Protein AF-A0A950IY06-F1 (afdb_monomer_lite)

Radius of gyration: 16.01 Å; chains: 1; bounding box: 46×44×25 Å

Structure (mmCIF, N/CA/C/O backbone):
data_AF-A0A950IY06-F1
#
_entry.id   AF-A0A950IY06-F1
#
loop_
_atom_site.group_PDB
_atom_site.id
_atom_site.type_symbol
_atom_site.label_atom_id
_atom_site.label_alt_id
_atom_site.label_comp_id
_atom_site.label_asym_id
_atom_site.label_entity_id
_atom_site.label_seq_id
_atom_site.pdbx_PDB_ins_code
_atom_site.Cartn_x
_atom_site.Cartn_y
_atom_site.Cartn_z
_atom_site.occupancy
_atom_site.B_iso_or_equiv
_atom_site.auth_seq_id
_atom_site.au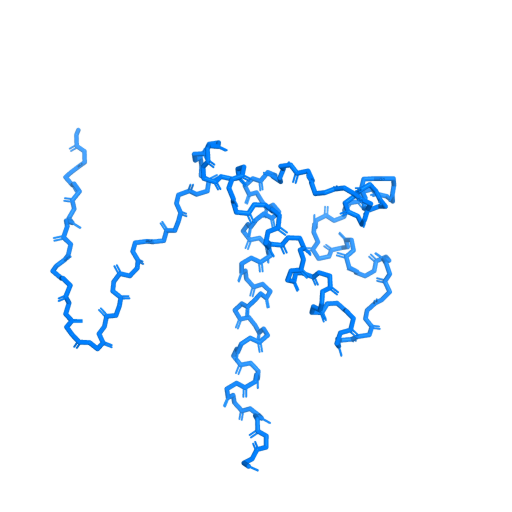th_comp_id
_atom_site.auth_asym_id
_atom_site.auth_atom_id
_atom_site.pdbx_PDB_model_num
ATOM 1 N N . MET A 1 1 ? 24.965 -17.598 -11.886 1.00 37.69 1 MET A N 1
ATOM 2 C CA . MET A 1 1 ? 23.697 -17.866 -12.594 1.00 37.69 1 MET A CA 1
ATOM 3 C C . MET A 1 1 ? 22.760 -18.576 -11.631 1.00 37.69 1 MET A C 1
ATOM 5 O O . MET A 1 1 ? 23.063 -19.698 -11.254 1.00 37.69 1 MET A O 1
ATOM 9 N N . ALA A 1 2 ? 21.695 -17.922 -11.168 1.00 40.62 2 ALA A N 1
ATOM 10 C CA . ALA A 1 2 ? 20.669 -18.580 -10.359 1.00 40.62 2 ALA A CA 1
ATOM 11 C C . ALA A 1 2 ? 19.658 -19.237 -11.308 1.00 40.62 2 ALA A C 1
ATOM 13 O O . ALA A 1 2 ? 19.089 -18.559 -12.162 1.00 40.62 2 ALA A O 1
ATOM 14 N N . ALA A 1 3 ? 19.484 -20.554 -11.201 1.00 45.94 3 ALA A N 1
ATOM 15 C CA . ALA A 1 3 ? 18.489 -21.282 -11.973 1.00 45.94 3 ALA A CA 1
ATOM 16 C C . ALA A 1 3 ? 17.088 -20.832 -11.534 1.00 45.94 3 ALA A C 1
ATOM 18 O O . ALA A 1 3 ? 16.722 -20.969 -10.367 1.00 45.94 3 ALA A O 1
ATOM 19 N N . SER A 1 4 ? 16.317 -20.267 -12.462 1.00 47.53 4 SER A N 1
ATOM 20 C CA . SER A 1 4 ? 14.911 -19.951 -12.226 1.00 47.53 4 SER A CA 1
ATOM 21 C C . SER A 1 4 ? 14.130 -21.265 -12.231 1.00 47.53 4 SER A C 1
ATOM 23 O O . SER A 1 4 ? 13.982 -21.901 -13.274 1.00 47.53 4 SER A O 1
ATOM 25 N N . LEU A 1 5 ? 13.695 -21.719 -11.056 1.00 56.72 5 LEU A N 1
ATOM 26 C CA . LEU A 1 5 ? 12.792 -22.860 -10.933 1.00 56.72 5 LEU A CA 1
ATOM 27 C C . LEU A 1 5 ? 11.415 -22.425 -11.440 1.00 56.72 5 LEU A C 1
ATOM 29 O O . LEU A 1 5 ? 10.634 -21.815 -10.713 1.00 56.72 5 LEU A O 1
ATOM 33 N N . VAL A 1 6 ? 11.126 -22.726 -12.704 1.00 58.50 6 VAL A N 1
ATOM 34 C CA . VAL A 1 6 ? 9.770 -22.626 -13.249 1.00 58.50 6 VAL A CA 1
ATOM 35 C C . VAL A 1 6 ? 8.960 -23.755 -12.617 1.00 58.50 6 VAL A C 1
ATOM 37 O O . VAL A 1 6 ? 9.036 -24.905 -13.046 1.00 58.50 6 VAL A O 1
ATOM 40 N N . LEU A 1 7 ? 8.238 -23.446 -11.539 1.00 59.09 7 LEU A N 1
ATOM 41 C CA . LEU A 1 7 ? 7.335 -24.407 -10.913 1.00 59.09 7 LEU A CA 1
ATOM 42 C C . LEU A 1 7 ? 6.175 -24.712 -11.877 1.00 59.09 7 LEU A C 1
ATOM 44 O O . LEU A 1 7 ? 5.632 -23.786 -12.486 1.00 59.0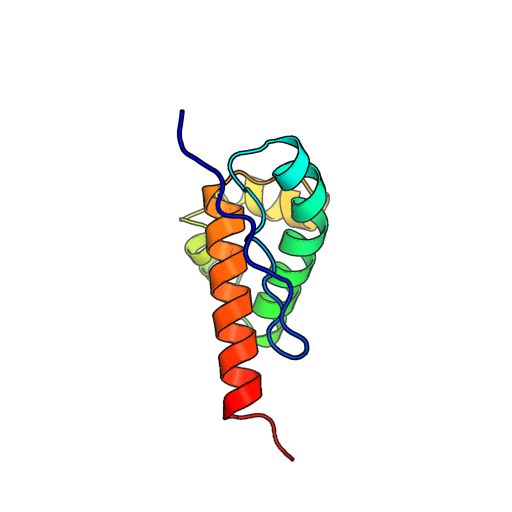9 7 LEU A O 1
ATOM 48 N N . PRO A 1 8 ? 5.780 -25.988 -12.035 1.00 60.56 8 PRO A N 1
ATOM 49 C CA . PRO A 1 8 ? 4.648 -26.343 -12.876 1.00 60.56 8 PRO A CA 1
ATOM 5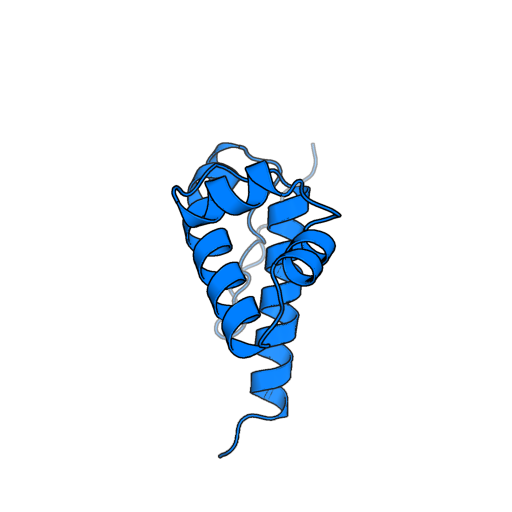0 C C . PRO A 1 8 ? 3.369 -25.683 -12.349 1.00 60.56 8 PRO A C 1
ATOM 52 O O . PRO A 1 8 ? 3.121 -25.635 -11.144 1.00 60.56 8 PRO A O 1
ATOM 55 N N . ASN A 1 9 ? 2.544 -25.181 -13.267 1.00 64.75 9 ASN A N 1
ATOM 56 C CA . ASN A 1 9 ? 1.234 -24.632 -12.944 1.00 64.75 9 ASN A CA 1
ATOM 57 C C . ASN A 1 9 ? 0.294 -25.778 -12.530 1.00 64.75 9 ASN A C 1
ATOM 59 O O . ASN A 1 9 ? -0.266 -26.461 -13.387 1.00 64.75 9 ASN A O 1
ATOM 63 N N . ILE A 1 10 ? 0.161 -26.021 -11.225 1.00 65.50 10 ILE A N 1
ATOM 64 C CA . ILE A 1 10 ? -0.727 -27.051 -10.673 1.00 65.50 10 ILE A CA 1
ATOM 65 C C . ILE A 1 10 ? -2.168 -26.508 -10.701 1.00 65.50 10 ILE A C 1
ATOM 67 O O . ILE A 1 10 ? -2.439 -25.472 -10.090 1.00 65.50 10 ILE A O 1
ATOM 71 N N . PRO A 1 11 ? -3.125 -27.179 -11.367 1.00 47.88 11 PRO A N 1
ATOM 72 C CA . PRO A 1 11 ? -4.529 -26.775 -11.343 1.00 47.88 11 PRO A CA 1
ATOM 73 C C . PRO A 1 11 ? -5.045 -26.651 -9.901 1.00 47.88 11 PRO A C 1
ATOM 75 O O . PRO A 1 11 ? -4.933 -27.583 -9.112 1.00 47.88 11 PRO A O 1
ATOM 78 N N . GLY A 1 12 ? -5.577 -25.482 -9.539 1.00 53.31 12 GLY A N 1
ATOM 79 C CA . GLY A 1 12 ? -6.027 -25.175 -8.173 1.00 53.31 12 GLY A CA 1
ATOM 80 C C . GLY A 1 12 ? -4.969 -24.526 -7.269 1.00 53.31 12 GLY A C 1
ATOM 81 O O . GLY A 1 12 ? -5.334 -23.890 -6.284 1.00 53.31 12 GLY A O 1
ATOM 82 N N . TYR A 1 13 ? -3.685 -24.578 -7.635 1.00 52.38 13 TYR A N 1
ATOM 83 C CA . TYR A 1 13 ? -2.615 -23.812 -6.998 1.00 52.38 13 TYR A CA 1
ATOM 84 C C . TYR A 1 13 ? -2.062 -22.815 -8.013 1.00 52.38 13 TYR A C 1
ATOM 86 O O . TYR A 1 13 ? -1.172 -23.118 -8.806 1.00 52.38 13 TYR A O 1
ATOM 94 N N . ARG A 1 14 ? -2.620 -21.601 -8.014 1.00 51.28 14 ARG A N 1
ATOM 95 C CA . ARG A 1 14 ? -2.115 -20.511 -8.849 1.00 51.28 14 ARG A CA 1
ATOM 96 C C . ARG A 1 14 ? -0.711 -20.163 -8.353 1.00 51.28 14 ARG A C 1
ATOM 98 O O . ARG A 1 14 ? -0.565 -19.409 -7.393 1.00 51.28 14 ARG A O 1
ATOM 105 N N . SER A 1 15 ? 0.317 -20.734 -8.979 1.00 52.66 15 SER A N 1
ATOM 106 C CA . SER A 1 15 ? 1.696 -20.279 -8.815 1.00 52.66 15 SER A CA 1
ATOM 107 C C . SER A 1 15 ? 1.830 -18.958 -9.575 1.00 52.66 15 SER A C 1
ATOM 109 O O . SER A 1 15 ? 2.464 -18.864 -10.621 1.00 52.66 15 SER A O 1
ATOM 111 N N . GLU A 1 16 ? 1.124 -17.931 -9.096 1.00 61.59 16 GLU A N 1
ATOM 112 C CA . GLU A 1 16 ? 1.391 -16.561 -9.502 1.00 61.59 16 GLU A CA 1
ATOM 113 C C . GLU A 1 16 ? 2.803 -16.286 -8.998 1.00 61.59 16 GLU A C 1
ATOM 115 O O . GLU A 1 16 ? 3.012 -16.094 -7.798 1.00 61.59 16 GLU A O 1
ATOM 120 N N . SER A 1 17 ? 3.788 -16.329 -9.895 1.00 71.25 17 SER A N 1
ATOM 121 C CA . SER A 1 17 ? 5.081 -15.734 -9.591 1.00 71.25 17 SER A CA 1
ATOM 122 C C . SER A 1 17 ? 4.800 -14.312 -9.087 1.00 71.25 17 SER A C 1
ATOM 124 O O . SER A 1 17 ? 4.093 -13.566 -9.780 1.00 71.25 17 SER A O 1
ATOM 126 N N . PRO A 1 18 ? 5.235 -13.947 -7.866 1.00 78.69 18 PRO A N 1
ATOM 127 C CA . PRO A 1 18 ? 4.976 -12.621 -7.337 1.00 78.69 18 PRO A CA 1
ATOM 128 C C . PRO A 1 18 ? 5.472 -11.572 -8.328 1.00 78.69 18 PRO A C 1
ATOM 130 O O . PRO A 1 18 ? 6.541 -11.727 -8.916 1.00 78.69 18 PRO A O 1
ATOM 133 N N . ALA A 1 19 ? 4.695 -10.506 -8.523 1.00 88.19 19 ALA A N 1
ATOM 134 C CA . ALA A 1 19 ? 5.118 -9.426 -9.400 1.00 88.19 19 ALA A CA 1
ATOM 135 C C . ALA A 1 19 ? 6.486 -8.889 -8.951 1.00 88.19 19 ALA A C 1
ATOM 137 O O . ALA A 1 19 ? 6.664 -8.550 -7.779 1.00 88.19 19 ALA A O 1
ATOM 138 N N . ASP A 1 20 ? 7.432 -8.781 -9.883 1.00 93.88 20 ASP A N 1
ATOM 139 C CA . ASP A 1 20 ? 8.742 -8.209 -9.595 1.00 93.88 20 ASP A CA 1
ATOM 140 C C . ASP A 1 20 ? 8.626 -6.689 -9.432 1.00 93.88 20 ASP A C 1
ATOM 142 O O . ASP A 1 20 ? 8.572 -5.927 -10.396 1.00 93.88 20 ASP A O 1
ATOM 146 N N . LEU A 1 21 ? 8.563 -6.228 -8.184 1.00 94.19 21 LEU A N 1
ATOM 147 C CA . LEU A 1 21 ? 8.466 -4.802 -7.874 1.00 94.19 21 LEU A CA 1
ATOM 148 C C . LEU A 1 21 ? 9.806 -4.062 -8.028 1.00 94.19 21 LEU A C 1
ATOM 150 O O . LEU A 1 21 ? 9.818 -2.827 -7.965 1.00 94.19 21 LEU A O 1
ATOM 154 N N . SER A 1 22 ? 10.921 -4.773 -8.236 1.00 94.12 22 SER A N 1
ATOM 155 C CA . SER A 1 22 ? 12.213 -4.154 -8.551 1.00 94.12 22 SER A CA 1
ATOM 156 C C . SER A 1 22 ? 12.263 -3.652 -10.000 1.00 94.12 22 SER A C 1
ATOM 158 O O . SER A 1 22 ? 12.883 -2.616 -10.268 1.00 94.12 22 SER A O 1
ATOM 160 N N . ASP A 1 23 ? 11.491 -4.269 -10.901 1.00 96.44 23 ASP A N 1
ATOM 161 C CA . ASP A 1 23 ? 11.322 -3.835 -12.287 1.00 96.44 23 ASP A CA 1
ATOM 162 C C . ASP A 1 23 ? 10.497 -2.525 -12.392 1.00 96.44 23 ASP A C 1
ATOM 164 O O . ASP A 1 23 ? 9.319 -2.472 -12.005 1.00 96.44 23 ASP A O 1
ATOM 168 N N . PRO A 1 24 ? 11.069 -1.438 -12.953 1.00 96.56 24 PRO A N 1
ATOM 169 C CA . PRO A 1 24 ? 10.354 -0.183 -13.174 1.00 96.56 24 PRO A CA 1
ATOM 170 C C . PRO A 1 24 ? 9.105 -0.306 -14.058 1.00 96.56 24 PRO A C 1
ATOM 172 O O . PRO A 1 24 ? 8.134 0.422 -13.824 1.00 96.56 24 PRO A O 1
ATOM 175 N N . ALA A 1 25 ? 9.101 -1.193 -15.060 1.00 96.38 25 ALA A N 1
ATOM 176 C CA . ALA A 1 25 ? 7.953 -1.362 -15.951 1.00 96.38 25 ALA A CA 1
ATOM 177 C C . ALA A 1 25 ? 6.767 -1.981 -15.199 1.00 96.38 25 ALA A C 1
ATOM 179 O O . ALA A 1 25 ? 5.636 -1.488 -15.285 1.00 96.38 25 ALA A O 1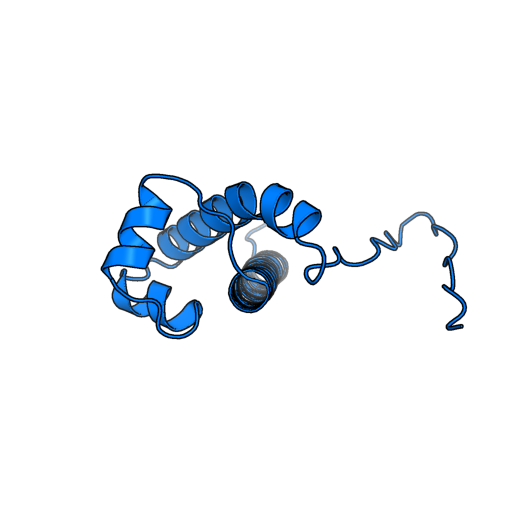
ATOM 180 N N . THR A 1 26 ? 7.040 -2.990 -14.373 1.00 96.31 26 THR A N 1
ATOM 181 C CA . THR A 1 26 ? 6.063 -3.592 -13.465 1.00 96.31 26 THR A CA 1
ATOM 182 C C . THR A 1 26 ? 5.506 -2.572 -12.476 1.00 96.31 26 THR A C 1
ATOM 184 O O . THR A 1 26 ? 4.282 -2.464 -12.348 1.00 96.31 26 THR A O 1
ATOM 187 N N . ARG A 1 27 ? 6.351 -1.742 -11.846 1.00 97.44 27 ARG A N 1
ATOM 188 C CA . ARG A 1 27 ? 5.861 -0.669 -10.961 1.00 97.44 27 ARG A CA 1
ATOM 189 C C . ARG A 1 27 ? 4.954 0.315 -11.690 1.00 97.44 27 ARG A C 1
ATOM 191 O O . ARG A 1 27 ? 3.876 0.628 -11.183 1.00 97.44 27 ARG A O 1
ATOM 198 N N . ARG A 1 28 ? 5.344 0.780 -12.882 1.00 97.19 28 ARG A N 1
ATOM 199 C CA . ARG A 1 28 ? 4.536 1.712 -13.689 1.00 97.19 28 ARG A CA 1
ATOM 200 C C . ARG A 1 28 ? 3.162 1.126 -14.011 1.00 97.19 28 ARG A C 1
ATOM 202 O O . ARG A 1 28 ? 2.159 1.817 -13.861 1.00 97.19 28 ARG A O 1
ATOM 209 N N . ARG A 1 29 ? 3.115 -0.151 -14.3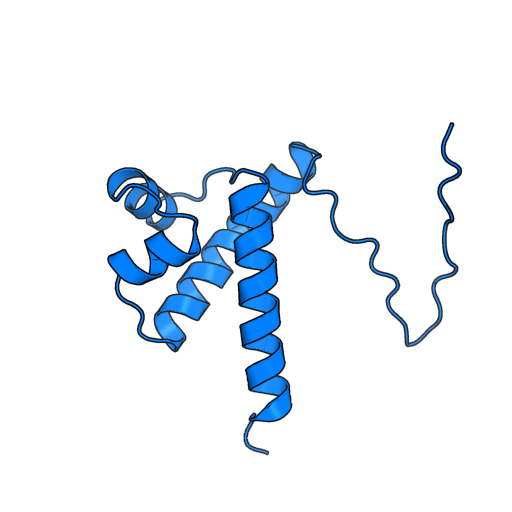95 1.00 96.50 29 ARG A N 1
ATOM 210 C CA . ARG A 1 29 ? 1.874 -0.867 -14.719 1.00 96.50 29 ARG A CA 1
ATOM 211 C C . ARG A 1 29 ? 0.962 -1.054 -13.503 1.00 96.50 29 ARG A C 1
ATOM 213 O O . ARG A 1 29 ? -0.248 -0.900 -13.627 1.00 96.50 29 ARG A O 1
ATOM 220 N N . LEU A 1 30 ? 1.519 -1.398 -12.341 1.00 96.75 30 LEU A N 1
ATOM 221 C CA . LEU A 1 30 ? 0.734 -1.725 -11.142 1.00 96.75 30 LEU A CA 1
ATOM 222 C C . LEU A 1 30 ? 0.300 -0.500 -10.331 1.00 96.75 30 LEU A C 1
ATOM 224 O O . LEU A 1 30 ? -0.730 -0.551 -9.659 1.00 96.75 30 LEU A O 1
ATOM 228 N N . SER A 1 31 ? 1.053 0.601 -10.398 1.00 97.31 31 SER A N 1
ATOM 229 C CA . SER A 1 31 ? 0.817 1.783 -9.558 1.00 97.31 31 SER A CA 1
ATOM 230 C C . SER A 1 31 ? -0.607 2.344 -9.640 1.00 97.31 31 SER A C 1
ATOM 232 O O . SER A 1 31 ? -1.186 2.574 -8.578 1.00 97.31 31 SER A O 1
ATOM 234 N N . PRO A 1 32 ? -1.236 2.515 -10.822 1.00 96.81 32 PRO A N 1
ATOM 235 C CA . PRO A 1 32 ? -2.584 3.082 -10.887 1.00 96.81 32 PRO A CA 1
ATOM 236 C C . PRO A 1 32 ? -3.632 2.244 -10.146 1.00 96.81 32 PRO A C 1
ATOM 238 O O . PRO A 1 32 ? -4.435 2.777 -9.378 1.00 96.81 32 PRO A O 1
ATOM 241 N N . ALA A 1 33 ? -3.590 0.921 -10.325 1.00 96.38 33 ALA A N 1
ATOM 242 C CA . ALA A 1 33 ? -4.502 0.004 -9.648 1.00 96.38 33 ALA A CA 1
ATOM 243 C C . ALA A 1 33 ? -4.219 -0.065 -8.140 1.00 96.38 33 ALA A C 1
ATOM 245 O O . ALA A 1 33 ? -5.155 -0.052 -7.341 1.00 96.38 33 ALA A O 1
ATOM 246 N N . ALA A 1 34 ? -2.941 -0.075 -7.750 1.00 97.19 34 ALA A N 1
ATOM 247 C CA . ALA A 1 34 ? -2.527 -0.077 -6.351 1.00 97.19 34 ALA A CA 1
ATOM 248 C C . ALA A 1 34 ? -3.015 1.178 -5.610 1.00 97.19 34 ALA A C 1
ATOM 250 O O . ALA A 1 34 ? -3.588 1.062 -4.531 1.00 97.19 34 ALA A O 1
ATOM 251 N N . ILE A 1 35 ? -2.860 2.367 -6.205 1.00 97.56 35 ILE A N 1
ATOM 252 C CA . ILE A 1 35 ? -3.330 3.634 -5.623 1.00 97.56 35 ILE A CA 1
ATOM 253 C C . ILE A 1 35 ? -4.850 3.614 -5.457 1.00 97.56 35 ILE A C 1
ATOM 255 O O . ILE A 1 35 ? -5.354 3.915 -4.376 1.00 97.56 35 ILE A O 1
ATOM 259 N N . LYS A 1 36 ? -5.583 3.214 -6.504 1.00 96.88 36 LYS A N 1
ATOM 260 C CA . LYS A 1 36 ? -7.047 3.127 -6.457 1.00 96.88 36 LYS A CA 1
ATOM 261 C C . LYS A 1 36 ? -7.519 2.168 -5.360 1.00 96.88 36 LYS A C 1
ATOM 263 O O . LYS A 1 36 ? -8.401 2.519 -4.581 1.00 96.88 36 LYS A O 1
ATOM 268 N N . GLY A 1 37 ? -6.921 0.978 -5.288 1.00 97.25 37 GLY A N 1
ATOM 269 C CA . GLY A 1 37 ? -7.247 -0.028 -4.278 1.00 97.25 37 GLY A CA 1
ATOM 270 C C . GLY A 1 37 ? -6.927 0.447 -2.864 1.00 97.25 37 GLY A C 1
ATOM 271 O O . GLY A 1 37 ? -7.766 0.336 -1.976 1.00 97.25 37 GLY A O 1
ATOM 272 N N . PHE A 1 38 ? -5.753 1.049 -2.670 1.00 97.75 38 PHE A N 1
ATOM 273 C CA . PHE A 1 38 ? -5.358 1.628 -1.392 1.00 97.75 38 PHE A CA 1
ATOM 274 C C . PHE A 1 38 ? -6.370 2.678 -0.916 1.00 97.75 38 PHE A C 1
ATOM 276 O O . PHE A 1 38 ? -6.894 2.545 0.185 1.00 97.75 38 PHE A O 1
ATOM 283 N N . LEU A 1 39 ? -6.707 3.671 -1.749 1.00 96.50 39 LEU A N 1
ATOM 284 C CA . LEU A 1 39 ? -7.660 4.724 -1.379 1.00 96.50 39 LEU A CA 1
ATOM 285 C C . LEU A 1 39 ? -9.045 4.158 -1.036 1.00 96.50 39 LEU A C 1
ATOM 287 O O . LEU A 1 39 ? -9.655 4.600 -0.066 1.00 96.50 39 LEU A O 1
ATOM 291 N N . ALA A 1 40 ? -9.511 3.147 -1.774 1.00 97.44 40 ALA A N 1
ATOM 292 C CA . ALA A 1 40 ? -10.774 2.475 -1.480 1.00 97.44 40 ALA A CA 1
ATOM 293 C C . ALA A 1 40 ? -10.747 1.727 -0.134 1.00 97.44 40 ALA A C 1
ATOM 295 O O . ALA A 1 40 ? -11.721 1.774 0.613 1.00 97.44 40 ALA A O 1
ATOM 296 N N . ILE A 1 41 ? -9.637 1.062 0.207 1.00 98.12 41 ILE A N 1
ATOM 297 C CA . ILE A 1 41 ? -9.481 0.401 1.513 1.00 98.12 41 ILE A CA 1
ATOM 298 C C . ILE A 1 41 ? -9.479 1.442 2.640 1.00 98.12 41 ILE A C 1
ATOM 300 O O . ILE A 1 41 ? -10.166 1.247 3.640 1.00 98.12 41 ILE A O 1
ATOM 304 N N . MET A 1 42 ? -8.754 2.555 2.474 1.00 97.50 42 MET A N 1
ATOM 305 C CA . MET A 1 42 ? -8.718 3.630 3.476 1.00 97.50 42 MET A CA 1
ATOM 306 C C . MET A 1 42 ? -10.112 4.206 3.737 1.00 97.50 42 MET A C 1
ATOM 308 O O . MET A 1 42 ? -10.472 4.409 4.893 1.00 97.50 42 MET A O 1
ATOM 312 N N . ASP A 1 43 ? -10.904 4.407 2.681 1.00 97.38 43 ASP A N 1
ATOM 313 C CA . ASP A 1 43 ? -12.296 4.856 2.778 1.00 97.38 43 ASP A CA 1
ATOM 314 C C . ASP A 1 43 ? -13.170 3.848 3.543 1.00 97.38 43 ASP A C 1
ATOM 316 O O . ASP A 1 43 ? -13.860 4.211 4.497 1.00 97.38 43 ASP A O 1
ATOM 320 N N . LYS A 1 44 ? -13.067 2.551 3.220 1.00 96.75 44 LYS A N 1
ATOM 321 C CA . LYS A 1 44 ? -13.809 1.489 3.925 1.00 96.75 44 LYS A CA 1
ATOM 322 C C . LYS A 1 44 ? -13.447 1.386 5.403 1.00 96.75 44 LYS A C 1
ATOM 324 O O . LYS A 1 44 ? -14.327 1.138 6.226 1.00 96.75 44 LYS A O 1
ATOM 329 N N . TRP A 1 45 ? -12.178 1.583 5.744 1.00 96.50 45 TRP A N 1
ATOM 330 C CA . TRP A 1 45 ? -11.708 1.626 7.129 1.00 96.50 45 TRP A CA 1
ATOM 331 C C . TRP A 1 45 ? -11.925 2.983 7.807 1.00 96.50 45 TRP A C 1
ATOM 333 O O . TRP A 1 45 ? -11.666 3.101 9.001 1.00 96.50 45 TRP A O 1
ATOM 343 N N . LYS A 1 46 ? -12.432 3.986 7.076 1.00 97.56 46 LYS A N 1
ATOM 344 C CA . LYS A 1 46 ? -12.678 5.355 7.555 1.00 97.56 46 LYS A CA 1
ATOM 345 C C . LYS A 1 46 ? -11.422 6.025 8.119 1.00 97.56 46 LYS A C 1
ATOM 347 O O . LYS A 1 46 ? -11.492 6.780 9.088 1.00 97.56 46 LYS A O 1
ATOM 352 N N . LEU A 1 47 ? -10.271 5.745 7.511 1.00 97.62 47 LEU A N 1
ATOM 353 C CA . LEU A 1 47 ? -9.004 6.347 7.908 1.00 97.62 47 LEU A CA 1
ATOM 354 C C . LEU A 1 47 ? -8.894 7.777 7.386 1.00 97.62 47 LEU A C 1
ATOM 356 O O . LEU A 1 47 ? -9.216 8.074 6.234 1.00 97.62 47 LEU A O 1
ATOM 360 N N . ARG A 1 48 ? -8.378 8.665 8.233 1.00 96.88 48 ARG A N 1
ATOM 361 C CA . ARG A 1 48 ? -8.078 10.047 7.862 1.00 96.88 48 ARG A CA 1
ATOM 362 C C . ARG A 1 48 ? -6.781 10.102 7.059 1.00 96.88 48 ARG A C 1
ATOM 364 O O . ARG A 1 48 ? -5.886 9.273 7.222 1.00 96.88 48 ARG A O 1
ATOM 371 N N . ASP A 1 49 ? -6.621 11.151 6.258 1.00 95.88 49 ASP A N 1
ATOM 372 C CA . ASP A 1 49 ? -5.421 11.368 5.438 1.00 95.88 49 ASP A CA 1
ATOM 373 C C . ASP A 1 49 ? -4.089 11.236 6.200 1.00 95.88 49 ASP A C 1
ATOM 375 O O . ASP A 1 49 ? -3.153 10.650 5.652 1.00 95.88 49 ASP A O 1
ATOM 379 N N . PRO A 1 50 ? -3.939 11.735 7.445 1.00 97.12 50 PRO A N 1
ATOM 380 C CA . PRO A 1 50 ? -2.714 11.519 8.207 1.00 97.12 50 PRO A CA 1
ATOM 381 C C . PRO A 1 50 ? -2.419 10.051 8.505 1.00 97.12 50 PRO A C 1
ATOM 383 O O . PRO A 1 50 ? -1.270 9.639 8.378 1.00 97.12 50 PRO A O 1
ATOM 386 N N . GLU A 1 51 ? -3.436 9.264 8.845 1.00 97.88 51 GLU A N 1
ATOM 387 C CA . GLU A 1 51 ? -3.305 7.838 9.168 1.00 97.88 51 GLU A CA 1
ATOM 388 C C . GLU A 1 51 ? -2.956 7.040 7.908 1.00 97.88 51 GLU A C 1
ATOM 390 O O . GLU A 1 51 ? -1.997 6.268 7.901 1.00 97.88 51 GLU A O 1
ATOM 395 N N . ALA A 1 52 ? -3.648 7.317 6.798 1.00 97.06 52 ALA A N 1
ATOM 396 C CA . ALA A 1 52 ? -3.357 6.714 5.501 1.00 97.06 52 ALA A CA 1
ATOM 397 C C . ALA A 1 52 ? -1.908 6.983 5.048 1.00 97.06 52 ALA A C 1
ATOM 399 O O . ALA A 1 52 ? -1.218 6.088 4.558 1.00 97.06 52 ALA A O 1
ATOM 400 N N . ARG A 1 53 ? -1.397 8.203 5.255 1.00 96.81 53 ARG A N 1
ATOM 401 C CA . ARG A 1 53 ? -0.001 8.546 4.934 1.00 96.81 53 ARG A CA 1
ATOM 402 C C . ARG A 1 53 ? 1.009 7.784 5.783 1.00 96.81 53 ARG A C 1
ATOM 404 O O . ARG A 1 53 ? 2.065 7.427 5.260 1.00 96.81 53 ARG A O 1
ATOM 411 N N . GLN A 1 54 ? 0.706 7.530 7.056 1.00 97.56 54 GLN A N 1
ATOM 412 C CA . GLN A 1 54 ? 1.583 6.734 7.919 1.00 97.56 54 GLN A CA 1
ATOM 413 C C . GLN A 1 54 ? 1.710 5.294 7.419 1.00 97.56 54 GLN A C 1
ATOM 415 O O . GLN A 1 54 ? 2.817 4.760 7.385 1.00 97.56 54 GLN A O 1
ATOM 420 N N . LEU A 1 55 ? 0.625 4.705 6.908 1.00 97.19 55 LEU A N 1
ATOM 421 C CA . LEU A 1 55 ? 0.663 3.367 6.306 1.00 97.19 55 LEU A CA 1
ATOM 422 C C . LEU A 1 55 ? 1.580 3.280 5.073 1.00 97.19 55 LEU A C 1
ATOM 424 O O . LEU A 1 55 ? 2.118 2.215 4.778 1.00 97.19 55 LEU A O 1
ATOM 428 N N . LEU A 1 56 ? 1.817 4.405 4.392 1.00 96.25 56 LEU A N 1
ATOM 429 C CA . LEU A 1 56 ? 2.753 4.526 3.268 1.00 96.25 56 LEU A CA 1
ATOM 430 C C . LEU A 1 56 ? 4.155 5.008 3.684 1.00 96.25 56 LEU A C 1
ATOM 432 O O . LEU A 1 56 ? 4.882 5.556 2.855 1.00 96.25 56 LEU A O 1
ATOM 436 N N . GLY A 1 57 ? 4.531 4.831 4.955 1.00 95.12 57 GLY A N 1
ATOM 437 C CA . GLY A 1 57 ? 5.857 5.194 5.459 1.00 95.12 57 GLY A CA 1
ATOM 438 C C . GLY A 1 57 ? 6.022 6.690 5.727 1.00 95.12 57 GLY A C 1
ATOM 439 O O . GLY A 1 57 ? 7.083 7.249 5.473 1.00 95.12 57 GLY A O 1
ATOM 440 N N . GLY A 1 58 ? 4.965 7.361 6.193 1.00 93.50 58 GLY A N 1
ATOM 441 C CA . GLY A 1 58 ? 5.030 8.783 6.547 1.00 93.50 58 GLY A CA 1
ATOM 442 C C . GLY A 1 58 ? 5.075 9.710 5.331 1.00 93.50 58 GLY A C 1
ATOM 443 O O . GLY A 1 58 ? 5.760 10.731 5.342 1.00 93.50 58 GLY A O 1
ATOM 444 N N . MET A 1 59 ? 4.339 9.371 4.269 1.00 94.88 59 MET A N 1
ATOM 445 C CA . MET A 1 59 ? 4.287 10.175 3.046 1.00 94.88 59 MET A CA 1
ATOM 446 C C . MET A 1 59 ? 3.918 11.642 3.335 1.00 94.88 59 MET A C 1
ATOM 448 O O . MET A 1 59 ? 3.026 11.934 4.141 1.00 94.88 59 MET A O 1
ATOM 452 N N . SER A 1 60 ? 4.572 12.577 2.636 1.00 95.62 60 SER A N 1
ATOM 453 C CA . SER A 1 60 ? 4.270 14.004 2.765 1.00 95.62 60 SER A CA 1
ATOM 454 C C . SER A 1 60 ? 2.859 14.333 2.273 1.00 95.62 60 SER A C 1
ATOM 456 O O . SER A 1 60 ? 2.340 13.719 1.337 1.00 95.62 60 SER A O 1
ATOM 458 N N . THR A 1 61 ? 2.236 15.340 2.886 1.00 95.69 61 THR A N 1
ATOM 459 C CA . THR A 1 61 ? 0.869 15.772 2.561 1.00 95.69 61 THR A CA 1
ATOM 460 C C . THR A 1 61 ? 0.712 16.115 1.078 1.00 95.69 61 THR A C 1
ATOM 462 O O . THR A 1 61 ? -0.192 15.599 0.426 1.00 95.69 61 THR A O 1
ATOM 465 N N . GLY A 1 62 ? 1.629 16.907 0.509 1.00 94.44 62 GLY A N 1
ATOM 466 C CA . GLY A 1 62 ? 1.586 17.271 -0.912 1.00 94.44 62 GLY A CA 1
ATOM 467 C C . GLY A 1 62 ? 1.687 16.060 -1.843 1.00 94.44 62 GLY A C 1
ATOM 468 O O . GLY A 1 62 ? 0.942 15.960 -2.818 1.00 94.44 62 GLY A O 1
ATOM 469 N N . SER A 1 63 ? 2.544 15.088 -1.507 1.00 93.19 63 SER A N 1
ATOM 470 C CA . SER A 1 63 ? 2.680 13.866 -2.305 1.00 93.19 63 SER A CA 1
ATOM 471 C C . SER A 1 63 ? 1.419 13.013 -2.281 1.00 93.19 63 SER A C 1
ATOM 473 O O . SER A 1 63 ? 1.043 12.457 -3.313 1.00 93.19 63 SER A O 1
ATOM 475 N N . PHE A 1 64 ? 0.765 12.947 -1.123 1.00 94.94 64 PHE A N 1
ATOM 476 C CA . PHE A 1 64 ? -0.478 12.214 -0.939 1.00 94.94 64 PHE A CA 1
ATOM 477 C C . PHE A 1 64 ? -1.646 12.848 -1.700 1.00 94.94 64 PHE A C 1
ATOM 479 O O . PHE A 1 64 ? -2.373 12.152 -2.404 1.00 94.94 64 PHE A O 1
ATOM 486 N N . TYR A 1 65 ? -1.789 14.175 -1.643 1.00 93.38 65 TYR A N 1
ATOM 487 C CA . TYR A 1 65 ? -2.803 14.881 -2.431 1.00 93.38 65 TYR A CA 1
ATOM 488 C C . TYR A 1 65 ? -2.591 14.717 -3.936 1.00 93.38 65 TYR A C 1
ATOM 490 O O . TYR A 1 65 ? -3.560 14.543 -4.671 1.00 93.38 65 TYR A O 1
ATOM 498 N N . ALA A 1 66 ? -1.342 14.724 -4.402 1.00 92.25 66 ALA A N 1
ATOM 499 C CA . ALA A 1 66 ? -1.048 14.464 -5.806 1.00 92.25 66 ALA A CA 1
ATOM 500 C C . ALA A 1 66 ? -1.465 13.044 -6.230 1.00 92.25 66 ALA A C 1
ATOM 502 O O . ALA A 1 66 ? -2.044 12.902 -7.299 1.00 92.25 66 ALA A O 1
ATOM 503 N N . LEU A 1 67 ? -1.274 12.021 -5.379 1.00 91.25 67 LEU A N 1
ATOM 504 C CA . LEU A 1 67 ? -1.746 10.654 -5.668 1.00 91.25 67 LEU A CA 1
ATOM 505 C C . LEU A 1 67 ? -3.267 10.559 -5.825 1.00 91.25 67 LEU A C 1
ATOM 507 O O . LEU A 1 67 ? -3.742 9.742 -6.607 1.00 91.25 67 LEU A O 1
ATOM 511 N N . LYS A 1 68 ? -4.029 11.376 -5.087 1.00 88.50 68 LYS A N 1
ATOM 512 C CA . LYS A 1 68 ? -5.494 11.424 -5.207 1.00 88.50 68 LYS A CA 1
ATOM 513 C C . LYS A 1 68 ? -5.964 12.062 -6.515 1.00 88.50 68 LYS A C 1
ATOM 515 O O . LYS A 1 68 ? -7.051 11.737 -6.978 1.00 88.50 68 LYS A O 1
ATOM 520 N N . LYS A 1 69 ? -5.180 12.987 -7.076 1.00 90.62 69 LYS A N 1
ATOM 521 C CA . LYS A 1 69 ? -5.516 13.696 -8.318 1.00 90.62 69 LYS A CA 1
ATOM 522 C C . LYS A 1 69 ? -5.095 12.913 -9.553 1.00 90.62 69 LYS A C 1
ATOM 524 O O . LYS A 1 69 ? -5.888 12.760 -10.472 1.00 90.62 69 LYS A O 1
ATOM 529 N N . GLU A 1 70 ? -3.856 12.431 -9.563 1.00 87.19 70 GLU A N 1
ATOM 530 C CA . GLU A 1 70 ? -3.275 11.747 -10.711 1.00 87.19 70 GLU A CA 1
ATOM 531 C C . GLU A 1 70 ? -2.415 10.557 -10.257 1.00 87.19 70 GLU A C 1
ATOM 533 O O . GLU A 1 70 ? -1.532 10.715 -9.400 1.00 87.19 70 GLU A O 1
ATOM 538 N N . PRO A 1 71 ? -2.633 9.350 -10.812 1.00 78.12 71 PRO A N 1
ATOM 539 C CA . PRO A 1 71 ? -1.835 8.191 -10.453 1.00 78.12 71 PRO A CA 1
ATOM 540 C C . PRO A 1 71 ? -0.383 8.354 -10.913 1.00 78.12 71 PRO A C 1
ATOM 542 O O . PRO A 1 71 ? -0.078 8.333 -12.103 1.00 78.12 71 PRO A O 1
ATOM 545 N N . ARG A 1 72 ? 0.537 8.470 -9.954 1.00 89.62 72 ARG A N 1
ATOM 546 C CA . ARG A 1 72 ? 1.984 8.490 -10.213 1.00 89.62 72 ARG A CA 1
ATOM 547 C C . ARG A 1 72 ? 2.575 7.093 -10.064 1.00 89.62 72 ARG A C 1
ATOM 549 O O . ARG A 1 72 ? 2.022 6.249 -9.364 1.00 89.62 72 ARG A O 1
ATOM 556 N N . THR A 1 73 ? 3.722 6.849 -10.699 1.00 96.00 73 THR A N 1
ATOM 557 C CA . THR A 1 73 ? 4.463 5.602 -10.457 1.00 96.00 73 THR A CA 1
ATOM 558 C C . THR A 1 73 ? 4.983 5.606 -9.022 1.00 96.00 73 THR A C 1
ATOM 560 O O . THR A 1 73 ? 5.723 6.505 -8.627 1.00 96.00 73 THR A O 1
ATOM 563 N N . LEU A 1 74 ? 4.566 4.614 -8.244 1.00 96.50 74 LEU A N 1
ATOM 564 C CA . LEU A 1 74 ? 5.024 4.383 -6.884 1.00 96.50 74 LEU A CA 1
ATOM 565 C C . LEU A 1 74 ? 6.397 3.701 -6.894 1.00 96.50 74 LEU A C 1
ATOM 567 O O . LEU A 1 74 ? 6.752 2.979 -7.829 1.00 96.50 74 LEU A O 1
ATOM 571 N N . ASP A 1 75 ? 7.164 3.921 -5.830 1.00 96.12 75 ASP A N 1
ATOM 572 C CA . ASP A 1 75 ? 8.378 3.152 -5.575 1.00 96.12 75 ASP A CA 1
ATOM 573 C C . ASP A 1 75 ? 8.053 1.739 -5.061 1.00 96.12 75 ASP A C 1
ATOM 575 O O . ASP A 1 75 ? 6.901 1.378 -4.791 1.00 96.12 75 ASP A O 1
ATOM 579 N N . GLN A 1 76 ? 9.095 0.914 -4.973 1.00 97.12 76 GLN A N 1
ATOM 580 C CA . GLN A 1 76 ? 8.981 -0.475 -4.547 1.00 97.12 76 GLN A CA 1
ATOM 581 C C . GLN A 1 76 ? 8.445 -0.598 -3.113 1.00 97.12 76 GLN A C 1
ATOM 583 O O . GLN A 1 76 ? 7.591 -1.450 -2.865 1.00 97.12 76 GLN A O 1
ATOM 588 N N . ASP A 1 77 ? 8.888 0.258 -2.186 1.00 96.88 77 ASP A N 1
ATOM 589 C CA . ASP A 1 77 ? 8.435 0.239 -0.788 1.00 96.88 77 ASP A CA 1
ATOM 590 C C . ASP A 1 77 ? 6.926 0.515 -0.688 1.00 96.88 77 ASP A C 1
ATOM 592 O O . ASP A 1 77 ? 6.190 -0.270 -0.089 1.00 96.88 77 ASP A O 1
ATOM 596 N N . LYS A 1 78 ? 6.422 1.559 -1.359 1.00 97.38 78 LYS A N 1
ATOM 597 C CA . LYS A 1 78 ? 4.991 1.907 -1.344 1.00 97.38 78 LYS A CA 1
ATOM 598 C C . LYS A 1 78 ? 4.129 0.817 -1.964 1.00 97.38 78 LYS A C 1
ATOM 600 O O . LYS A 1 78 ? 3.086 0.487 -1.405 1.00 97.38 78 LYS A O 1
ATOM 605 N N . LEU A 1 79 ? 4.553 0.228 -3.084 1.00 97.50 79 LEU A N 1
ATOM 606 C CA . LEU A 1 79 ? 3.831 -0.899 -3.687 1.00 97.50 79 LEU A CA 1
ATOM 607 C C . LEU A 1 79 ? 3.827 -2.129 -2.782 1.00 97.50 79 LEU A C 1
ATOM 609 O O . LEU A 1 79 ? 2.791 -2.778 -2.648 1.00 97.50 79 LEU A O 1
ATOM 613 N N . THR A 1 80 ? 4.945 -2.411 -2.114 1.00 97.31 80 THR A N 1
ATOM 614 C CA . THR A 1 80 ? 5.042 -3.517 -1.153 1.00 97.31 80 THR A CA 1
ATOM 615 C C . THR A 1 80 ? 4.078 -3.300 0.014 1.00 97.31 80 THR A C 1
ATOM 617 O O . THR A 1 80 ? 3.282 -4.183 0.328 1.00 97.31 80 THR A O 1
ATOM 620 N N . ARG A 1 81 ? 4.061 -2.099 0.605 1.00 98.12 81 ARG A N 1
ATOM 621 C CA . ARG A 1 81 ? 3.126 -1.738 1.685 1.00 98.12 81 ARG A CA 1
ATOM 622 C C . ARG A 1 81 ? 1.671 -1.876 1.254 1.00 98.12 81 ARG A C 1
ATOM 624 O O . ARG A 1 81 ? 0.879 -2.476 1.974 1.00 98.12 81 ARG A O 1
ATOM 631 N N . ILE A 1 82 ? 1.319 -1.376 0.069 1.00 97.75 82 ILE A N 1
ATOM 632 C CA . ILE A 1 82 ? -0.041 -1.517 -0.463 1.00 97.75 82 ILE A CA 1
ATOM 633 C C . ILE A 1 82 ? -0.395 -2.994 -0.670 1.00 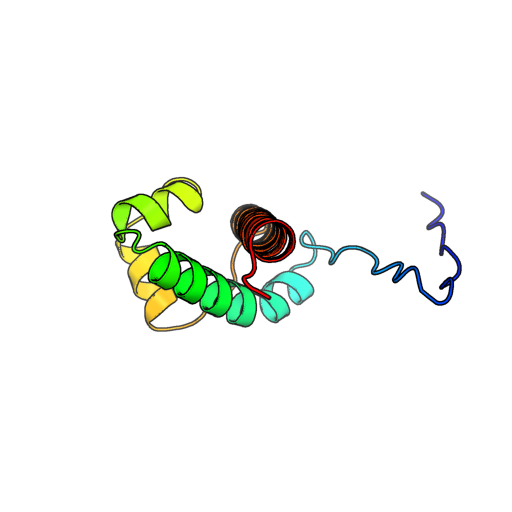97.75 82 ILE A C 1
ATOM 635 O O . ILE A 1 82 ? -1.491 -3.401 -0.298 1.00 97.75 82 ILE A O 1
ATOM 639 N N . SER A 1 83 ? 0.524 -3.813 -1.190 1.00 96.50 83 SER A N 1
ATOM 640 C CA . SER A 1 83 ? 0.312 -5.258 -1.341 1.00 96.50 83 SER A CA 1
ATOM 641 C C . SER A 1 83 ? -0.014 -5.931 -0.003 1.00 96.50 83 SER A C 1
ATOM 643 O O . SER A 1 83 ? -0.950 -6.726 0.079 1.00 96.50 83 SER A O 1
ATOM 645 N N . LEU A 1 84 ? 0.709 -5.577 1.065 1.00 97.31 84 LEU A N 1
ATOM 646 C CA . LEU A 1 84 ? 0.444 -6.087 2.414 1.00 97.31 84 LEU A CA 1
ATOM 647 C C . LEU A 1 84 ? -0.934 -5.646 2.929 1.00 97.31 84 LEU A C 1
ATOM 649 O O . LEU A 1 84 ? -1.686 -6.469 3.446 1.00 97.31 84 LEU A O 1
ATOM 653 N N . LEU A 1 85 ? -1.303 -4.377 2.734 1.00 98.19 85 LEU A N 1
ATOM 654 C CA . LEU A 1 85 ? -2.615 -3.850 3.131 1.00 98.19 85 LEU A CA 1
ATOM 655 C C . LEU A 1 85 ? -3.767 -4.535 2.389 1.00 98.19 85 LEU A C 1
ATOM 657 O O . LEU A 1 85 ? -4.778 -4.867 3.005 1.00 98.19 85 LEU A O 1
ATOM 661 N N . VAL A 1 86 ? -3.609 -4.794 1.088 1.00 97.00 86 VAL A N 1
ATOM 662 C CA . VAL A 1 86 ? -4.577 -5.569 0.296 1.00 97.00 86 VAL A CA 1
ATOM 663 C C . VAL A 1 86 ? -4.701 -6.991 0.845 1.00 97.00 86 VAL A C 1
ATOM 665 O O . VAL A 1 86 ? -5.815 -7.498 0.977 1.00 97.00 86 VAL A O 1
ATOM 668 N N . GLY A 1 87 ? -3.581 -7.621 1.212 1.00 95.56 87 GLY A N 1
ATOM 669 C CA . GLY A 1 87 ? -3.565 -8.932 1.862 1.00 95.56 87 GLY A CA 1
ATOM 670 C C . GLY A 1 87 ? -4.344 -8.948 3.179 1.00 95.56 87 GLY A C 1
ATOM 671 O O . GLY A 1 87 ? -5.199 -9.812 3.365 1.00 95.56 87 GLY A O 1
ATOM 672 N N . ILE A 1 88 ? -4.116 -7.959 4.050 1.00 96.88 88 ILE A N 1
ATOM 673 C CA . ILE A 1 88 ? -4.841 -7.796 5.321 1.00 96.88 88 ILE A CA 1
ATOM 674 C C . ILE A 1 88 ? -6.335 -7.598 5.062 1.00 96.88 88 ILE A C 1
ATOM 676 O O . ILE A 1 88 ? -7.160 -8.303 5.640 1.00 96.88 88 ILE A O 1
ATOM 680 N N . PHE A 1 89 ? -6.697 -6.685 4.158 1.00 96.56 89 PHE A N 1
ATOM 681 C CA . PHE A 1 89 ? -8.091 -6.428 3.808 1.00 96.56 89 PHE A CA 1
ATOM 682 C C . PHE A 1 89 ? -8.789 -7.699 3.311 1.00 96.56 89 PHE A C 1
ATOM 684 O O . PHE A 1 89 ? -9.874 -8.040 3.784 1.00 96.56 89 PHE A O 1
ATOM 691 N N . LYS A 1 90 ? -8.148 -8.440 2.401 1.00 95.06 90 LYS A N 1
ATOM 692 C CA . LYS A 1 90 ? -8.662 -9.713 1.890 1.00 95.06 90 LYS A CA 1
ATOM 693 C C . LYS A 1 90 ? -8.812 -10.747 3.007 1.00 95.06 90 LYS A C 1
ATOM 695 O O . LYS A 1 90 ? -9.860 -11.375 3.090 1.00 95.06 90 LYS A O 1
ATOM 700 N N . ALA A 1 91 ? -7.800 -10.918 3.857 1.00 95.75 91 ALA A N 1
ATOM 701 C CA . ALA A 1 91 ? -7.828 -11.895 4.943 1.00 95.75 91 ALA A CA 1
ATOM 702 C C . ALA A 1 91 ? -8.970 -11.615 5.929 1.00 95.75 91 ALA A C 1
ATOM 704 O O . ALA A 1 91 ? -9.719 -12.526 6.265 1.00 95.75 91 ALA A O 1
ATOM 705 N N . LEU A 1 92 ? -9.163 -10.352 6.319 1.00 95.38 92 LEU A N 1
ATOM 706 C CA . LEU A 1 92 ? -10.272 -9.957 7.187 1.00 95.38 92 LEU A CA 1
ATOM 707 C C . LEU A 1 92 ? -11.632 -10.253 6.543 1.00 95.38 92 LEU A C 1
ATOM 709 O O . LEU A 1 92 ? -12.510 -10.792 7.205 1.00 95.38 92 LEU A O 1
ATOM 713 N N . ASN A 1 93 ? -11.806 -9.965 5.251 1.00 93.56 93 ASN A N 1
ATOM 714 C CA . ASN A 1 93 ? -13.061 -10.281 4.565 1.00 93.56 93 ASN A CA 1
ATOM 715 C C . ASN A 1 93 ? -13.267 -11.794 4.413 1.00 93.56 93 ASN A C 1
ATOM 717 O O . ASN A 1 93 ? -14.384 -12.260 4.546 1.00 93.56 93 ASN A O 1
ATOM 721 N N . ILE A 1 94 ? -12.221 -12.591 4.197 1.00 91.88 94 ILE A N 1
ATOM 722 C CA . ILE A 1 94 ? -12.365 -14.054 4.158 1.00 91.88 94 ILE A CA 1
ATOM 723 C C . ILE A 1 94 ? -12.794 -14.599 5.524 1.00 91.88 94 ILE A C 1
ATOM 725 O O . ILE A 1 94 ? -13.669 -15.456 5.591 1.00 91.88 94 ILE A O 1
ATOM 729 N N . LEU A 1 95 ? -12.181 -14.109 6.603 1.00 95.00 95 LEU A N 1
ATOM 730 C CA . LEU A 1 95 ? -12.442 -14.599 7.956 1.00 95.00 95 LEU A CA 1
ATOM 731 C C . LEU A 1 95 ? -13.797 -14.142 8.506 1.00 95.00 95 LEU A C 1
ATOM 733 O O . LEU A 1 95 ? -14.421 -14.881 9.262 1.00 95.00 95 LEU A O 1
ATOM 737 N N . TYR A 1 96 ? -14.239 -12.936 8.145 1.00 93.81 96 TYR A N 1
ATOM 738 C CA . TYR A 1 96 ? -15.382 -12.277 8.780 1.00 93.81 96 TYR A CA 1
ATOM 739 C C . TYR A 1 96 ? -16.493 -11.862 7.807 1.00 93.81 96 TYR A C 1
ATOM 741 O O . TYR A 1 96 ? -17.407 -11.152 8.225 1.00 93.81 96 TYR A O 1
ATOM 749 N N . SER A 1 97 ? -16.447 -12.257 6.527 1.00 84.00 97 SER A N 1
ATOM 750 C CA . SER A 1 97 ? -17.555 -11.959 5.608 1.00 84.00 97 SER A CA 1
ATOM 751 C C . SER A 1 97 ? -18.850 -12.567 6.155 1.00 84.00 97 SER A C 1
ATOM 753 O O . SER A 1 97 ? -18.875 -13.773 6.425 1.00 84.00 97 SER A O 1
ATOM 755 N N . PRO A 1 98 ? -19.935 -11.778 6.286 1.00 71.50 98 PRO A N 1
ATOM 756 C CA . PRO A 1 98 ? -21.247 -12.351 6.531 1.00 71.50 98 PRO A CA 1
ATOM 757 C C . PRO A 1 98 ? -21.592 -13.315 5.390 1.00 71.50 98 PRO A C 1
ATOM 759 O O . PRO A 1 98 ? -21.171 -13.103 4.247 1.00 71.50 98 PRO A O 1
ATOM 762 N N . LYS A 1 99 ? -22.286 -14.402 5.737 1.00 60.00 99 LYS A N 1
ATOM 763 C CA . LYS A 1 99 ? -22.821 -15.358 4.762 1.00 60.00 99 LYS A CA 1
ATOM 764 C C . LYS A 1 99 ? -23.947 -14.733 3.952 1.00 60.00 99 LYS A C 1
ATOM 766 O O . LYS A 1 99 ? -24.714 -13.946 4.550 1.00 60.00 99 LYS A O 1
#

pLDDT: mean 87.56, std 16.38, range [37.69, 98.19]

Foldseek 3Di:
DDDDPPDDCDVVDHPPPPQDLVDQVSLQVCQLVLLVQLVVLCVVVVHDPQRSCVLQVNDDPVVSVVCVVDRDRDHSSNSVSSVVSVVVVVVCCVVDPDD

Secondary structure (DSSP, 8-state):
---------BTTB---PPP-TTSHHHHHHHHHHHHHHHHHHHHHTT--HHHHHHHTTS--HHHHHHHHHS-PPPPHHHHHHHHHHHHHHHHHHHHH---

Sequence (99 aa):
MAASLVLPNIPGYRSESPADLSDPATRRRLSPAAIKGFLAIMDKWKLRDPEARQLLGGMSTGSFYALKKEPRTLDQDKLTRISLLVGIFKALNILYSPK